Protein AF-A0A935MDU5-F1 (afdb_monomer_lite)

Structure (mmCIF, N/CA/C/O backbone):
data_AF-A0A935MDU5-F1
#
_entry.id   AF-A0A935MDU5-F1
#
loop_
_atom_site.group_PDB
_atom_site.id
_atom_site.type_symbol
_atom_site.label_atom_id
_atom_site.label_alt_id
_atom_site.label_comp_id
_atom_site.label_asym_id
_atom_site.label_entity_id
_atom_site.label_seq_id
_atom_site.pdbx_PDB_ins_code
_atom_site.Cartn_x
_atom_site.Cartn_y
_atom_site.Cartn_z
_atom_site.occupancy
_atom_site.B_iso_or_equiv
_atom_site.auth_seq_id
_atom_site.auth_comp_id
_atom_site.auth_asym_id
_atom_site.auth_atom_id
_atom_site.pdbx_PDB_model_num
ATOM 1 N N . MET A 1 1 ? -14.062 7.309 12.096 1.00 56.00 1 MET A N 1
ATOM 2 C CA . MET A 1 1 ? -12.662 7.739 11.830 1.00 56.00 1 MET A CA 1
ATOM 3 C C . MET A 1 1 ? -11.862 8.082 13.084 1.00 56.00 1 MET A C 1
ATOM 5 O O . MET A 1 1 ? -10.751 7.587 13.185 1.00 56.00 1 MET A O 1
ATOM 9 N N . LYS A 1 2 ? -12.372 8.882 14.040 1.00 57.62 2 LYS A N 1
ATOM 10 C CA . LYS A 1 2 ? -11.617 9.227 15.269 1.00 57.62 2 LYS A CA 1
ATOM 11 C C . LYS A 1 2 ? -11.141 8.004 16.074 1.00 57.62 2 LYS A C 1
ATOM 13 O O . LYS A 1 2 ? -10.006 8.006 16.520 1.00 57.62 2 LYS A O 1
ATOM 18 N N . GLU A 1 3 ? -11.947 6.948 16.203 1.00 61.06 3 GLU A N 1
ATOM 19 C CA . GLU A 1 3 ? -11.527 5.715 16.900 1.00 61.06 3 GLU A CA 1
ATOM 20 C C . GLU A 1 3 ? -10.450 4.918 16.155 1.00 61.06 3 GLU A C 1
ATOM 22 O O . GLU A 1 3 ? -9.473 4.493 16.764 1.00 61.06 3 GLU A O 1
ATOM 27 N N . LEU A 1 4 ? -10.575 4.770 14.832 1.00 59.94 4 LEU A N 1
ATOM 28 C CA . LEU A 1 4 ? -9.523 4.187 13.987 1.00 59.94 4 LEU A CA 1
ATOM 29 C C . LEU A 1 4 ? -8.201 4.955 14.125 1.00 59.94 4 LEU A C 1
ATOM 31 O O . LEU A 1 4 ? -7.141 4.348 14.256 1.00 59.94 4 LEU A O 1
ATOM 35 N N . LEU A 1 5 ? -8.283 6.289 14.166 1.00 63.31 5 LEU A N 1
ATOM 36 C CA . LEU A 1 5 ? -7.147 7.189 14.372 1.00 63.31 5 LEU A CA 1
ATOM 37 C C . LEU A 1 5 ? -6.601 7.177 15.817 1.00 63.31 5 LEU A C 1
ATOM 39 O O . LEU A 1 5 ? -5.484 7.633 16.058 1.00 63.31 5 LEU A O 1
ATOM 43 N N . ASN A 1 6 ? -7.348 6.635 16.781 1.00 66.25 6 ASN A N 1
ATOM 44 C CA . ASN A 1 6 ? -6.879 6.466 18.157 1.00 66.25 6 ASN A CA 1
ATOM 45 C C . ASN A 1 6 ? -6.051 5.186 18.333 1.00 66.25 6 ASN A C 1
ATOM 47 O O . ASN A 1 6 ? -5.272 5.089 19.285 1.00 66.25 6 ASN A O 1
ATOM 51 N N . ASN A 1 7 ? -6.149 4.224 17.406 1.00 80.31 7 ASN A N 1
ATOM 52 C CA . ASN A 1 7 ? -5.295 3.041 17.405 1.00 80.31 7 ASN A CA 1
ATOM 53 C C . ASN A 1 7 ? -3.917 3.373 16.808 1.00 80.31 7 ASN A C 1
ATOM 55 O O . ASN A 1 7 ? -3.585 3.016 15.676 1.00 80.31 7 ASN A O 1
ATOM 59 N N . LYS A 1 8 ? -3.095 4.062 17.611 1.00 83.44 8 LYS A N 1
ATOM 60 C CA . LYS A 1 8 ? -1.743 4.517 17.240 1.00 83.44 8 LYS A CA 1
ATOM 61 C C . LYS A 1 8 ? -0.865 3.388 16.692 1.00 83.44 8 LYS A C 1
ATOM 63 O O . LYS A 1 8 ? -0.049 3.627 15.808 1.00 83.44 8 LYS A O 1
ATOM 68 N N . LYS A 1 9 ? -1.047 2.159 17.190 1.00 86.62 9 LYS A N 1
ATOM 69 C CA . LYS A 1 9 ? -0.306 0.979 16.728 1.00 86.62 9 LYS A CA 1
ATOM 70 C C . LYS A 1 9 ? -0.678 0.615 15.291 1.00 86.62 9 LYS A C 1
ATOM 72 O O . LYS A 1 9 ? 0.214 0.418 14.476 1.00 86.62 9 LYS A O 1
ATOM 77 N N . LEU A 1 10 ? -1.972 0.568 14.974 1.00 87.12 10 LEU A N 1
ATOM 78 C CA . LEU A 1 10 ? -2.453 0.267 13.622 1.00 87.12 10 LEU A CA 1
ATOM 79 C C . LEU A 1 10 ? -1.993 1.324 12.610 1.00 87.12 10 LEU A C 1
ATOM 81 O O . LEU A 1 10 ? -1.511 0.980 11.535 1.00 87.12 10 LEU A O 1
ATOM 85 N N . ILE A 1 11 ? -2.076 2.601 12.986 1.00 88.31 11 ILE A N 1
ATOM 86 C CA . ILE A 1 11 ? -1.599 3.714 12.154 1.00 88.31 11 ILE A CA 1
ATOM 87 C C . ILE A 1 11 ? -0.093 3.615 11.927 1.00 88.31 11 ILE A C 1
ATOM 89 O O . ILE A 1 11 ? 0.353 3.755 10.796 1.00 88.31 11 ILE A O 1
ATOM 93 N N . GLY A 1 12 ? 0.690 3.332 12.972 1.00 91.50 12 GLY A N 1
ATOM 94 C CA . GLY A 1 12 ? 2.137 3.154 12.848 1.00 91.50 12 GLY A CA 1
ATOM 95 C C . GLY A 1 12 ? 2.509 2.011 11.900 1.00 91.50 12 GLY A C 1
ATOM 96 O O . GLY A 1 12 ? 3.385 2.180 11.055 1.00 91.50 12 GLY A O 1
ATOM 97 N N . VAL A 1 13 ? 1.800 0.880 11.983 1.00 93.00 13 VAL A N 1
ATOM 98 C CA . VAL A 1 13 ? 1.982 -0.254 11.060 1.00 93.00 13 VAL A CA 1
ATOM 99 C C . VAL A 1 13 ? 1.638 0.144 9.625 1.00 93.00 13 VAL A C 1
ATOM 101 O O . VAL A 1 13 ? 2.408 -0.157 8.717 1.00 93.00 13 VAL A O 1
ATOM 104 N N . TYR A 1 14 ? 0.529 0.857 9.410 1.00 93.06 14 TYR A N 1
ATOM 105 C CA . TYR A 1 14 ? 0.151 1.307 8.071 1.00 93.06 14 TYR A CA 1
ATOM 106 C C . TYR A 1 14 ? 1.132 2.343 7.498 1.00 93.06 14 TYR A C 1
ATOM 108 O O . TYR A 1 14 ? 1.484 2.265 6.327 1.00 93.06 14 TYR A O 1
ATOM 116 N N . ILE A 1 15 ? 1.627 3.283 8.311 1.00 94.12 15 ILE A 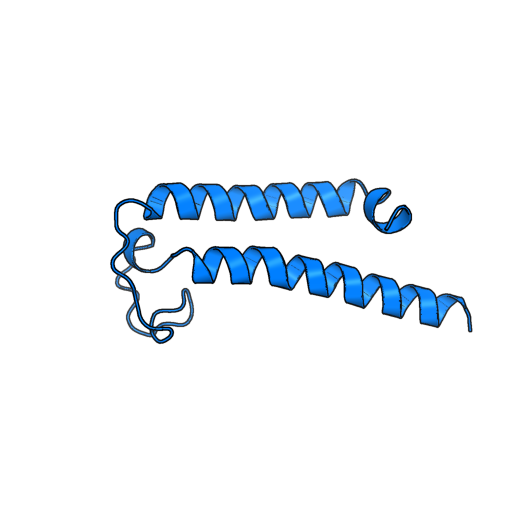N 1
ATOM 117 C CA . ILE A 1 15 ? 2.648 4.254 7.887 1.00 94.12 15 ILE A CA 1
ATOM 118 C C . ILE A 1 15 ? 3.932 3.534 7.475 1.00 94.12 15 ILE A C 1
ATOM 120 O O . ILE A 1 15 ? 4.500 3.854 6.432 1.00 94.12 15 ILE A O 1
ATOM 124 N N . LEU A 1 16 ? 4.384 2.554 8.262 1.00 96.31 16 LEU A N 1
ATOM 125 C CA . LEU A 1 16 ? 5.547 1.743 7.910 1.00 96.31 16 LEU A CA 1
ATOM 126 C C . LEU A 1 16 ? 5.319 0.999 6.586 1.00 96.31 16 LEU A C 1
ATOM 128 O O . LEU A 1 16 ? 6.167 1.064 5.700 1.00 96.31 16 LEU A O 1
ATOM 132 N N . TRP A 1 17 ? 4.157 0.360 6.432 1.00 96.19 17 TRP A N 1
ATOM 133 C CA . TRP A 1 17 ? 3.756 -0.338 5.208 1.00 96.19 17 TRP A CA 1
ATOM 134 C C . TRP A 1 17 ? 3.772 0.586 3.985 1.00 96.19 17 TRP A C 1
ATOM 136 O O . TRP A 1 17 ? 4.448 0.310 2.996 1.00 96.19 17 TRP A O 1
ATOM 146 N N . PHE A 1 18 ? 3.099 1.732 4.080 1.00 96.50 18 PHE A N 1
ATOM 147 C CA . PHE A 1 18 ? 3.074 2.747 3.032 1.00 96.50 18 PHE A CA 1
ATOM 148 C C . PHE A 1 18 ? 4.483 3.236 2.677 1.00 96.50 18 PHE A C 1
ATOM 150 O O . PHE A 1 18 ? 4.813 3.364 1.502 1.00 96.50 18 PHE A O 1
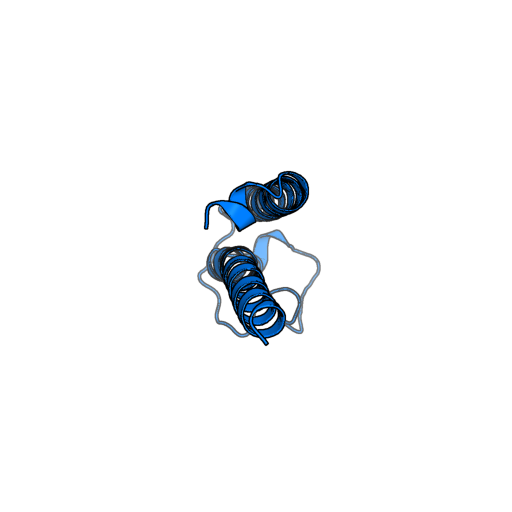ATOM 157 N N . THR A 1 19 ? 5.330 3.466 3.683 1.00 97.31 19 THR A N 1
ATOM 158 C CA . THR A 1 19 ? 6.707 3.940 3.486 1.00 97.31 19 THR A CA 1
ATOM 159 C C . THR A 1 19 ? 7.544 2.916 2.722 1.00 97.31 19 THR A C 1
ATOM 161 O O . THR A 1 19 ? 8.274 3.295 1.811 1.00 97.31 19 THR A O 1
ATOM 164 N N . ILE A 1 20 ? 7.408 1.624 3.035 1.00 96.12 20 ILE A N 1
ATOM 165 C CA . ILE A 1 20 ? 8.081 0.543 2.300 1.00 96.12 20 ILE A CA 1
ATOM 166 C C . ILE A 1 20 ? 7.670 0.573 0.824 1.00 96.12 20 ILE A C 1
ATOM 168 O O . ILE A 1 20 ? 8.529 0.627 -0.053 1.00 96.12 20 ILE A O 1
ATOM 172 N N . HIS A 1 21 ? 6.367 0.610 0.544 1.00 94.81 21 HIS A N 1
ATOM 173 C CA . HIS A 1 21 ? 5.854 0.650 -0.826 1.00 94.81 21 HIS A CA 1
ATOM 174 C C . HIS A 1 21 ? 6.253 1.926 -1.578 1.00 94.81 21 HIS A C 1
ATOM 176 O O . HIS A 1 21 ? 6.510 1.871 -2.781 1.00 94.81 21 HIS A O 1
ATOM 182 N N . LEU A 1 22 ? 6.355 3.059 -0.881 1.00 95.19 22 LEU A N 1
ATOM 183 C CA . LEU A 1 22 ? 6.832 4.316 -1.452 1.00 95.19 22 LEU A CA 1
ATOM 184 C C . LEU A 1 22 ? 8.320 4.243 -1.816 1.00 95.19 22 LEU A C 1
ATOM 186 O O . LEU A 1 22 ? 8.699 4.675 -2.900 1.00 95.19 22 LEU A O 1
ATOM 190 N N . ILE A 1 23 ? 9.158 3.674 -0.944 1.00 94.19 23 ILE A N 1
ATOM 191 C CA . ILE A 1 23 ? 10.586 3.465 -1.227 1.00 94.19 23 ILE A CA 1
ATOM 192 C C . ILE A 1 23 ? 10.754 2.566 -2.454 1.00 94.19 23 ILE A C 1
ATOM 194 O O . ILE A 1 23 ? 11.531 2.905 -3.344 1.00 94.19 23 ILE A O 1
ATOM 198 N N . ILE A 1 24 ? 10.004 1.460 -2.531 1.00 91.06 24 ILE A N 1
ATOM 199 C CA . ILE A 1 24 ? 10.035 0.561 -3.693 1.00 91.06 24 ILE A CA 1
ATOM 200 C C . ILE A 1 24 ? 9.649 1.336 -4.957 1.00 91.06 24 ILE A C 1
ATOM 202 O O . ILE A 1 24 ? 10.413 1.317 -5.918 1.00 91.06 24 ILE A O 1
ATOM 206 N N . LEU A 1 25 ? 8.541 2.088 -4.932 1.00 91.69 25 LEU A N 1
ATOM 207 C CA . LEU A 1 25 ? 8.103 2.890 -6.078 1.00 91.69 25 LEU A CA 1
ATOM 208 C C . LEU A 1 25 ? 9.177 3.887 -6.535 1.00 91.69 25 LEU A C 1
ATOM 210 O O . LEU A 1 25 ? 9.411 4.021 -7.729 1.00 91.69 25 LEU A O 1
ATOM 214 N N . ILE A 1 26 ? 9.837 4.582 -5.604 1.00 90.69 26 ILE A N 1
ATOM 215 C CA . ILE A 1 26 ? 10.891 5.555 -5.929 1.00 90.69 26 ILE A CA 1
ATOM 216 C C . ILE A 1 26 ? 12.083 4.863 -6.599 1.00 90.69 26 ILE A C 1
ATOM 218 O O . ILE A 1 26 ? 12.618 5.382 -7.577 1.00 90.69 26 ILE A O 1
ATOM 222 N N . ILE A 1 27 ? 12.487 3.692 -6.098 1.00 88.56 27 ILE A N 1
ATOM 2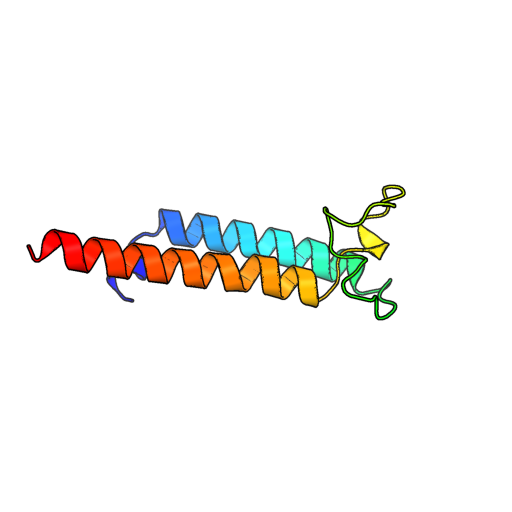23 C CA . ILE A 1 27 ? 13.590 2.910 -6.673 1.00 88.56 27 ILE A CA 1
ATOM 224 C C . ILE A 1 27 ? 13.237 2.424 -8.086 1.00 88.56 27 ILE A C 1
ATOM 226 O O . ILE A 1 27 ? 14.107 2.410 -8.956 1.00 88.56 27 ILE A O 1
ATOM 230 N N . THR A 1 28 ? 11.979 2.051 -8.336 1.00 85.56 28 THR A N 1
ATOM 231 C CA . THR A 1 28 ? 11.537 1.517 -9.635 1.00 85.56 28 THR A CA 1
ATOM 232 C C . THR A 1 28 ? 11.080 2.591 -10.626 1.00 85.56 28 THR A C 1
ATOM 234 O O . THR A 1 28 ? 10.919 2.306 -11.811 1.00 85.56 28 THR A O 1
ATOM 237 N N . TRP A 1 29 ? 10.896 3.842 -10.188 1.00 81.75 29 TRP A N 1
ATOM 238 C CA . TRP A 1 29 ? 10.330 4.924 -11.006 1.00 81.75 29 TRP A CA 1
ATOM 239 C C . TRP A 1 29 ? 11.125 5.200 -12.293 1.00 81.75 29 TRP A C 1
ATOM 241 O O . TRP A 1 29 ? 10.550 5.516 -13.331 1.00 81.75 29 TRP A O 1
ATOM 251 N N . GLY A 1 30 ? 12.452 5.049 -12.249 1.00 71.88 30 GLY A N 1
ATOM 252 C CA . GLY A 1 30 ? 13.338 5.296 -13.394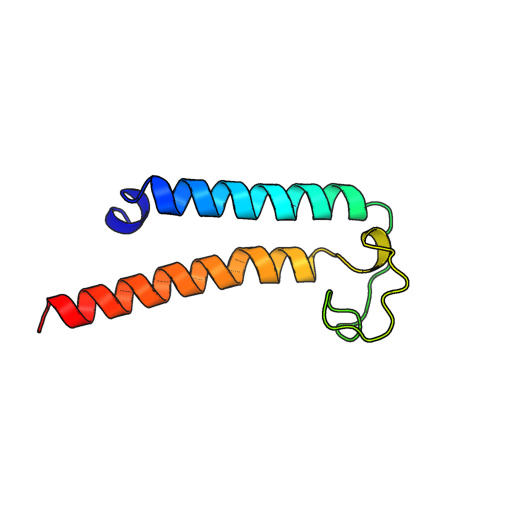 1.00 71.88 30 GLY A CA 1
ATOM 253 C C . GLY A 1 30 ? 13.339 4.203 -14.470 1.00 71.88 30 GLY A C 1
ATOM 254 O O . GLY A 1 30 ? 13.805 4.448 -15.580 1.00 71.88 30 GLY A O 1
ATOM 255 N N . SER A 1 31 ? 12.823 3.010 -14.170 1.00 68.56 31 SER A N 1
ATOM 256 C CA . SER A 1 31 ? 12.779 1.848 -15.075 1.00 68.56 31 SER A CA 1
ATOM 257 C C . SER A 1 31 ? 11.387 1.592 -15.664 1.00 68.56 31 SER A C 1
ATOM 259 O O . SER A 1 31 ? 11.171 0.567 -16.320 1.00 68.56 31 SER A O 1
ATOM 261 N N . GLN A 1 32 ? 10.444 2.521 -15.463 1.00 62.84 32 GLN A N 1
ATOM 262 C CA . GLN A 1 32 ? 9.053 2.364 -15.877 1.00 62.84 32 GLN A CA 1
ATOM 263 C C . GLN A 1 32 ? 8.892 2.449 -17.400 1.00 62.84 32 GLN A C 1
ATOM 265 O O . GLN A 1 32 ? 8.842 3.515 -18.008 1.00 62.84 32 GLN A O 1
ATOM 270 N N . SER A 1 33 ? 8.756 1.280 -18.015 1.00 62.69 33 SER A N 1
ATOM 271 C CA . SER A 1 33 ? 7.946 1.115 -19.223 1.00 62.69 33 SER A CA 1
ATOM 272 C C . SER A 1 33 ? 6.522 0.813 -18.758 1.00 62.69 33 SER A C 1
ATOM 274 O O . SER A 1 33 ? 6.357 0.076 -17.792 1.00 62.69 33 SER A O 1
ATOM 276 N N . TYR A 1 34 ? 5.501 1.387 -19.396 1.00 57.81 34 TYR A N 1
ATOM 277 C CA . TYR A 1 34 ? 4.100 1.074 -19.085 1.00 57.81 34 TYR A CA 1
ATOM 278 C C . TYR A 1 34 ? 3.880 -0.429 -19.323 1.00 57.81 34 TYR A C 1
ATOM 280 O O . TYR A 1 34 ? 4.060 -0.891 -20.453 1.00 57.81 34 TYR A O 1
ATOM 288 N N . ARG A 1 35 ? 3.562 -1.206 -18.281 1.00 62.84 35 ARG A N 1
ATOM 289 C CA . ARG A 1 35 ? 3.413 -2.666 -18.386 1.00 62.84 35 ARG A CA 1
ATOM 290 C C . ARG A 1 35 ? 1.955 -3.076 -18.240 1.00 62.84 35 ARG A C 1
ATOM 292 O O . ARG A 1 35 ? 1.176 -2.456 -17.527 1.00 62.84 35 ARG A O 1
ATOM 299 N N . SER A 1 36 ? 1.569 -4.102 -18.996 1.00 63.53 36 SER A N 1
ATOM 300 C CA . SER A 1 36 ? 0.229 -4.683 -18.915 1.00 63.53 36 SER A CA 1
ATOM 301 C C . SER A 1 36 ? 0.013 -5.334 -17.547 1.00 63.53 36 SER A C 1
ATOM 303 O O . SER A 1 36 ? 0.964 -5.803 -16.921 1.00 63.53 36 SER A O 1
ATOM 305 N N . ALA A 1 37 ? -1.253 -5.442 -17.130 1.00 64.50 37 ALA A N 1
ATOM 306 C CA . ALA A 1 37 ? -1.669 -6.093 -15.882 1.00 64.50 37 ALA A CA 1
ATOM 307 C C . ALA A 1 37 ? -1.187 -7.555 -15.733 1.00 64.50 37 ALA A C 1
ATOM 309 O O . ALA A 1 37 ? -1.180 -8.097 -14.633 1.00 64.50 37 ALA A O 1
ATOM 310 N N . GLU A 1 38 ? -0.746 -8.190 -16.821 1.00 66.25 38 GLU A N 1
ATOM 311 C CA . GLU A 1 38 ? -0.116 -9.517 -16.822 1.00 66.25 38 GLU A CA 1
ATOM 312 C C . GLU A 1 38 ? 1.234 -9.541 -16.077 1.00 66.25 38 GLU A C 1
ATOM 314 O O . GLU A 1 38 ? 1.718 -10.613 -15.719 1.00 66.25 38 GLU A O 1
ATOM 319 N N . ASN A 1 39 ? 1.822 -8.368 -15.808 1.00 71.69 39 ASN A N 1
ATOM 320 C CA . ASN A 1 39 ? 3.091 -8.200 -15.098 1.00 71.69 39 ASN A CA 1
ATOM 321 C C . ASN A 1 39 ? 2.937 -7.819 -13.616 1.00 71.69 39 ASN A C 1
ATOM 323 O O . ASN A 1 39 ? 3.919 -7.414 -12.996 1.00 71.69 39 ASN A O 1
ATOM 327 N N . PHE A 1 40 ? 1.743 -7.989 -13.038 1.00 75.44 40 PHE A N 1
ATOM 328 C CA . PHE A 1 40 ? 1.476 -7.614 -11.652 1.00 75.44 40 PHE A CA 1
ATOM 329 C C . PHE A 1 40 ? 2.368 -8.384 -10.667 1.00 75.44 40 PHE A C 1
ATOM 331 O O . PHE A 1 40 ? 2.219 -9.597 -10.480 1.00 75.44 40 PHE A O 1
ATOM 338 N N . TRP A 1 41 ? 3.300 -7.697 -10.007 1.00 77.50 41 TRP A N 1
ATOM 339 C CA . TRP A 1 41 ? 4.155 -8.324 -8.998 1.00 77.50 41 TRP A CA 1
ATOM 340 C C . TRP A 1 41 ? 3.364 -8.668 -7.731 1.00 77.50 41 TRP A C 1
ATOM 342 O O . TRP A 1 41 ? 2.577 -7.833 -7.285 1.00 77.50 41 TRP A O 1
ATOM 352 N N . PRO A 1 42 ? 3.587 -9.832 -7.083 1.00 74.25 42 PRO A N 1
ATOM 353 C CA . PRO A 1 42 ? 4.528 -10.903 -7.437 1.00 74.25 42 PRO A CA 1
ATOM 354 C C . PRO A 1 42 ? 3.916 -12.049 -8.255 1.00 74.25 42 PRO A C 1
ATOM 356 O O . PRO A 1 42 ? 4.501 -13.126 -8.322 1.00 74.25 42 PRO A O 1
ATOM 359 N N . PHE A 1 43 ? 2.736 -11.860 -8.841 1.00 74.44 43 PHE A N 1
ATOM 360 C CA . PHE A 1 43 ? 1.957 -12.940 -9.454 1.00 74.44 43 PHE A CA 1
ATOM 361 C C . PHE A 1 43 ? 2.278 -13.181 -10.938 1.00 74.44 43 PHE A C 1
ATOM 363 O O . PHE A 1 43 ? 1.847 -14.188 -11.498 1.00 74.44 43 PHE A O 1
ATOM 370 N N . ALA A 1 44 ? 3.052 -12.300 -11.573 1.00 67.38 44 ALA A N 1
ATOM 371 C CA . ALA A 1 44 ? 3.498 -12.464 -12.952 1.00 67.38 44 ALA A CA 1
ATOM 372 C C . ALA A 1 44 ? 4.564 -13.565 -13.109 1.00 67.38 44 ALA A C 1
ATOM 374 O O . ALA A 1 44 ? 5.608 -13.552 -12.455 1.00 67.38 44 ALA A O 1
ATOM 375 N N . GLY A 1 45 ? 4.301 -14.511 -14.017 1.00 56.84 45 GLY A N 1
ATOM 376 C CA . GLY A 1 45 ? 5.003 -15.796 -14.152 1.00 56.84 45 GLY A CA 1
ATOM 377 C C . GLY A 1 45 ? 6.434 -15.773 -14.705 1.00 56.84 45 GLY A C 1
ATOM 378 O O . GLY A 1 45 ? 7.036 -16.834 -14.838 1.00 56.84 45 GLY A O 1
ATOM 379 N N . SER A 1 46 ? 7.012 -14.611 -15.004 1.00 57.47 46 SER A N 1
ATOM 380 C CA . SER A 1 46 ? 8.407 -14.494 -15.452 1.00 57.47 46 SER A CA 1
ATOM 381 C C . SER A 1 46 ? 9.116 -13.361 -14.716 1.00 57.47 46 SER A C 1
ATOM 383 O O . SER A 1 46 ? 9.571 -12.382 -15.308 1.00 57.47 46 SER A O 1
ATOM 385 N N . TYR A 1 47 ? 9.176 -13.471 -13.392 1.00 55.88 47 TYR A N 1
ATOM 386 C CA . TYR A 1 47 ? 10.026 -12.607 -12.587 1.00 55.88 47 TYR A CA 1
ATOM 387 C C . TYR A 1 47 ? 11.467 -13.118 -12.659 1.00 55.88 47 TYR A C 1
ATOM 389 O O . TYR A 1 47 ? 11.883 -13.953 -11.862 1.00 55.88 47 TYR A O 1
ATOM 397 N N . GLU A 1 48 ? 12.262 -12.596 -13.593 1.00 59.50 48 GLU A N 1
ATOM 398 C CA . GLU A 1 48 ? 13.718 -12.830 -13.643 1.00 59.50 48 GLU A CA 1
ATOM 399 C C . GLU A 1 48 ? 14.474 -12.092 -12.509 1.00 59.50 48 GLU A C 1
ATOM 401 O O . GLU A 1 48 ? 15.607 -11.654 -12.668 1.00 59.50 48 GLU A O 1
ATOM 406 N N . GLY A 1 49 ? 13.841 -11.917 -11.342 1.00 59.19 49 GLY A N 1
ATOM 407 C CA . GLY A 1 49 ? 14.451 -11.334 -10.142 1.00 59.19 49 GLY A CA 1
ATOM 408 C C . GLY A 1 49 ? 14.590 -9.808 -10.124 1.00 59.19 49 GLY A C 1
ATOM 409 O O . GLY A 1 49 ? 15.002 -9.262 -9.103 1.00 59.19 49 GLY A O 1
ATOM 410 N N . ASP A 1 50 ? 14.221 -9.097 -11.192 1.00 71.00 50 ASP A N 1
ATOM 411 C CA . ASP A 1 50 ? 14.380 -7.642 -11.252 1.00 71.00 50 ASP A CA 1
ATOM 412 C C . ASP A 1 50 ? 13.131 -6.897 -10.746 1.00 71.00 50 ASP A C 1
ATOM 414 O O . ASP A 1 50 ? 12.223 -6.554 -11.508 1.00 71.00 50 ASP A O 1
ATOM 418 N N . LEU A 1 51 ? 13.099 -6.626 -9.435 1.00 71.56 51 LEU A N 1
ATOM 419 C CA . LEU A 1 51 ? 12.051 -5.827 -8.786 1.00 71.56 51 LEU A CA 1
ATOM 420 C C . LEU A 1 51 ? 11.869 -4.458 -9.452 1.00 71.56 51 LEU A C 1
ATOM 422 O O . LEU A 1 51 ? 10.736 -3.992 -9.552 1.00 71.56 51 LEU A O 1
ATOM 426 N N . SER A 1 52 ? 12.950 -3.851 -9.962 1.00 69.56 52 SER A N 1
ATOM 427 C CA . SER A 1 52 ? 12.895 -2.536 -10.611 1.00 69.56 52 SER A CA 1
ATOM 428 C C . SER A 1 52 ? 12.019 -2.534 -11.863 1.00 69.56 52 SER A C 1
ATOM 430 O O . SER A 1 52 ? 11.469 -1.503 -12.244 1.00 69.56 52 SER A O 1
ATOM 432 N N . ARG A 1 53 ? 11.848 -3.695 -12.500 1.00 70.38 53 ARG A N 1
ATOM 433 C CA . ARG A 1 53 ? 11.138 -3.817 -13.771 1.00 70.38 53 ARG A CA 1
ATOM 434 C C . ARG A 1 53 ? 9.669 -4.166 -13.642 1.00 70.38 53 ARG A C 1
ATOM 436 O O . ARG A 1 53 ? 8.975 -4.058 -14.644 1.00 70.38 53 ARG A O 1
ATOM 443 N N . ALA A 1 54 ? 9.187 -4.605 -12.489 1.00 75.12 54 ALA A N 1
ATOM 444 C CA . ALA A 1 54 ? 7.810 -5.086 -12.410 1.00 75.12 54 ALA A CA 1
ATOM 445 C C . ALA A 1 54 ? 7.028 -4.628 -11.177 1.00 75.12 54 ALA A C 1
ATOM 447 O O . ALA A 1 54 ? 5.931 -5.110 -10.925 1.00 75.12 54 ALA A O 1
ATOM 448 N N . TYR A 1 55 ? 7.550 -3.622 -10.475 1.00 84.94 55 TYR A N 1
ATOM 449 C CA . TYR A 1 55 ? 6.760 -2.824 -9.550 1.00 84.94 55 TYR A CA 1
ATOM 450 C C . TYR A 1 55 ? 6.543 -1.418 -10.122 1.00 84.94 55 TYR A C 1
ATOM 452 O O . TYR A 1 55 ? 7.507 -0.660 -10.279 1.00 84.94 55 TYR A O 1
ATOM 460 N N . ASP A 1 56 ? 5.296 -1.052 -10.407 1.00 86.69 56 ASP A N 1
ATOM 461 C CA . ASP A 1 56 ? 4.907 0.257 -10.922 1.00 86.69 56 ASP A CA 1
ATOM 462 C C . ASP A 1 56 ? 3.864 0.971 -10.033 1.00 86.69 56 ASP A C 1
ATOM 464 O O . ASP A 1 56 ? 3.613 0.608 -8.876 1.00 86.69 56 ASP A O 1
ATOM 468 N N . LEU A 1 57 ? 3.330 2.095 -10.526 1.00 89.12 57 LEU A N 1
ATOM 469 C CA . LEU A 1 57 ? 2.355 2.905 -9.791 1.00 89.12 57 LEU A CA 1
ATOM 470 C C . LEU A 1 57 ? 1.072 2.119 -9.469 1.00 89.12 57 LEU A C 1
ATOM 472 O O . LEU A 1 57 ? 0.460 2.349 -8.427 1.00 89.12 57 LEU A O 1
ATOM 476 N N . THR A 1 58 ? 0.666 1.198 -10.337 1.00 89.69 58 THR A N 1
ATOM 477 C CA . THR A 1 58 ? -0.527 0.364 -10.178 1.00 89.69 58 THR A CA 1
ATOM 478 C C . THR A 1 58 ? -0.377 -0.568 -8.984 1.00 89.69 58 THR A C 1
ATOM 480 O O . THR A 1 58 ? -1.264 -0.587 -8.127 1.00 89.69 58 THR A O 1
ATOM 483 N N . GLU A 1 59 ? 0.752 -1.278 -8.860 1.00 90.38 59 GLU A N 1
ATOM 484 C CA . GLU A 1 59 ? 1.041 -2.106 -7.683 1.00 90.38 59 GLU A 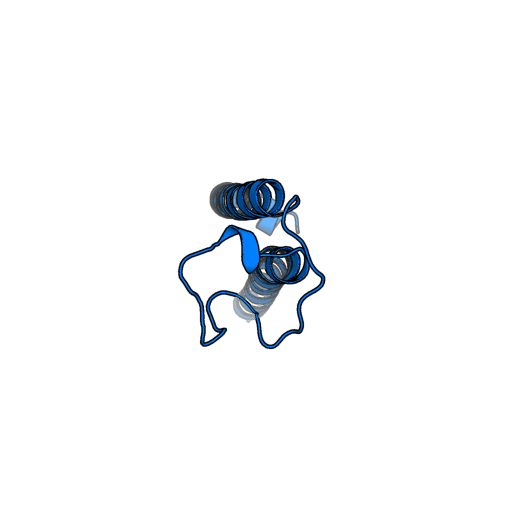CA 1
ATOM 485 C C . GLU A 1 59 ? 1.081 -1.248 -6.422 1.00 90.38 59 GLU A C 1
ATOM 487 O O . GLU A 1 59 ? 0.473 -1.606 -5.413 1.00 90.38 59 GLU A O 1
ATOM 492 N N . PHE A 1 60 ? 1.730 -0.082 -6.473 1.00 93.00 60 PHE A N 1
ATOM 493 C CA . PHE A 1 60 ? 1.755 0.835 -5.338 1.00 93.00 60 PHE A CA 1
ATOM 494 C C . PHE A 1 60 ? 0.353 1.225 -4.868 1.00 93.00 60 PHE A C 1
ATOM 496 O O . PHE A 1 60 ? 0.054 1.129 -3.675 1.00 93.00 60 PHE A O 1
ATOM 503 N N . LEU A 1 61 ? -0.526 1.639 -5.782 1.00 92.94 61 LEU A N 1
ATOM 504 C CA . LEU A 1 61 ? -1.896 2.008 -5.436 1.00 92.94 61 LEU A CA 1
ATOM 505 C C . LEU A 1 61 ? -2.668 0.805 -4.896 1.00 92.94 61 LEU A C 1
ATOM 507 O O . LEU A 1 61 ? -3.346 0.929 -3.878 1.00 92.94 61 LEU A O 1
ATOM 511 N N . PHE A 1 62 ? -2.525 -0.367 -5.512 1.00 92.69 62 PHE A N 1
ATOM 512 C CA . PHE A 1 62 ? -3.189 -1.583 -5.051 1.00 92.69 62 PHE A CA 1
ATOM 513 C C . PHE A 1 62 ? -2.763 -1.945 -3.623 1.00 92.69 62 PHE A C 1
ATOM 515 O O . PHE A 1 62 ? -3.606 -2.117 -2.740 1.00 92.69 62 PHE A O 1
ATOM 522 N N . TYR A 1 63 ? -1.455 -1.985 -3.366 1.00 93.44 63 TYR A N 1
ATOM 523 C CA . TYR A 1 63 ? -0.896 -2.358 -2.070 1.00 93.44 63 TYR A CA 1
ATOM 524 C C . TYR A 1 63 ? -1.077 -1.303 -0.981 1.00 93.44 63 TYR A C 1
ATOM 526 O O . TYR A 1 63 ? -0.959 -1.636 0.195 1.00 93.44 63 TYR A O 1
ATOM 534 N N . THR A 1 64 ? -1.380 -0.051 -1.318 1.00 95.31 64 THR A N 1
ATOM 535 C CA . THR A 1 64 ? -1.603 1.002 -0.314 1.00 95.31 64 THR A CA 1
ATOM 536 C C . THR A 1 64 ? -3.087 1.252 -0.067 1.00 95.31 64 THR A C 1
ATOM 538 O O . THR A 1 64 ? -3.520 1.287 1.082 1.00 95.31 64 THR A O 1
ATOM 541 N N . ILE A 1 65 ? -3.904 1.342 -1.117 1.00 94.62 65 ILE A N 1
ATOM 542 C CA . ILE A 1 65 ? -5.319 1.709 -1.014 1.00 94.62 65 ILE A CA 1
ATOM 543 C C . ILE A 1 65 ? -6.185 0.537 -0.537 1.00 94.62 65 ILE A C 1
ATOM 545 O O . ILE A 1 65 ? -7.052 0.731 0.320 1.00 94.62 65 ILE A O 1
ATOM 549 N N . ILE A 1 66 ? -5.966 -0.686 -1.039 1.00 93.81 66 ILE A N 1
ATOM 550 C CA . ILE A 1 66 ? -6.805 -1.832 -0.646 1.00 93.81 66 ILE A CA 1
ATOM 551 C C . ILE A 1 66 ? -6.698 -2.130 0.856 1.00 93.81 66 ILE A C 1
ATOM 553 O O . ILE A 1 66 ? -7.746 -2.251 1.498 1.00 93.81 66 ILE A O 1
ATOM 557 N N . PRO A 1 67 ? -5.502 -2.180 1.475 1.00 91.56 67 PRO A N 1
ATOM 558 C CA . PRO A 1 67 ? -5.404 -2.364 2.922 1.00 91.56 67 PRO A CA 1
ATOM 559 C C . PRO A 1 67 ? -6.129 -1.288 3.737 1.00 91.56 67 PRO A C 1
ATOM 561 O O . PRO A 1 67 ? -6.730 -1.614 4.760 1.00 91.56 67 PRO A O 1
ATOM 564 N N . VAL A 1 68 ? -6.149 -0.029 3.278 1.00 91.81 68 VAL A N 1
ATOM 565 C CA . VAL A 1 68 ? -6.925 1.041 3.934 1.00 91.81 68 VAL A CA 1
ATOM 566 C C . VAL A 1 68 ? -8.413 0.723 3.911 1.00 91.81 68 VAL A C 1
ATOM 568 O O . VAL A 1 68 ? -9.068 0.787 4.953 1.00 91.81 68 VAL A O 1
ATOM 571 N N . PHE A 1 69 ? -8.953 0.341 2.752 1.00 92.88 69 PHE A N 1
ATOM 572 C CA . PHE A 1 69 ? -10.364 -0.026 2.649 1.00 92.88 69 PHE A CA 1
ATOM 573 C C . PHE A 1 69 ? -10.711 -1.249 3.500 1.00 92.88 69 PHE A C 1
ATOM 575 O O . PHE A 1 69 ? -11.760 -1.250 4.142 1.00 92.88 69 PHE A O 1
ATOM 582 N N . LEU A 1 70 ? -9.827 -2.248 3.581 1.00 91.00 70 LEU A N 1
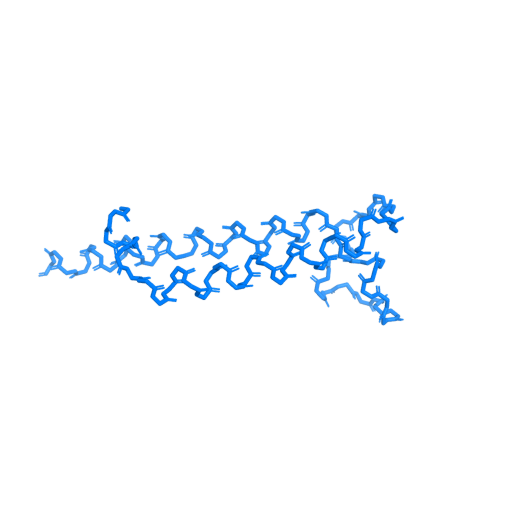ATOM 583 C CA . LEU A 1 70 ? -10.022 -3.408 4.456 1.00 91.00 70 LEU A CA 1
ATOM 584 C C . LEU A 1 70 ? -10.064 -3.011 5.936 1.00 91.00 70 LEU A C 1
ATOM 586 O O . LEU A 1 70 ? -10.961 -3.445 6.658 1.00 91.00 70 LEU A O 1
ATOM 590 N N . ILE A 1 71 ? -9.146 -2.150 6.386 1.00 89.31 71 ILE A N 1
ATOM 591 C CA . ILE A 1 71 ? -9.136 -1.625 7.760 1.00 89.31 71 ILE A CA 1
ATOM 592 C C . ILE A 1 71 ? -10.452 -0.901 8.074 1.00 89.31 71 ILE A C 1
ATOM 594 O O . ILE A 1 71 ? -11.048 -1.118 9.132 1.00 89.31 71 ILE A O 1
ATOM 598 N N . ILE A 1 72 ? -10.927 -0.065 7.148 1.00 89.25 72 ILE A N 1
ATOM 599 C CA . ILE A 1 72 ? -12.188 0.668 7.293 1.00 89.25 72 ILE A CA 1
ATOM 600 C C . ILE A 1 72 ? -13.380 -0.299 7.344 1.00 89.25 72 ILE A C 1
ATOM 602 O O . ILE A 1 72 ? -14.229 -0.172 8.226 1.00 89.25 72 ILE A O 1
ATOM 606 N N . ALA A 1 73 ? -13.437 -1.285 6.447 1.00 90.81 73 ALA A N 1
ATOM 607 C CA . ALA A 1 73 ? -14.521 -2.263 6.391 1.00 90.81 73 ALA A CA 1
ATOM 608 C C . ALA A 1 73 ? -14.608 -3.100 7.676 1.00 90.81 73 ALA A C 1
ATOM 610 O O . ALA A 1 73 ? -15.686 -3.236 8.253 1.00 90.81 73 ALA A O 1
ATOM 611 N N . ILE A 1 74 ? -13.473 -3.609 8.169 1.00 88.19 74 ILE A N 1
ATOM 612 C CA . ILE A 1 74 ? -13.413 -4.381 9.420 1.00 88.19 74 ILE A CA 1
ATOM 613 C C . ILE A 1 74 ? -13.903 -3.538 10.601 1.00 88.19 74 ILE A C 1
ATOM 615 O O . ILE A 1 74 ? -14.666 -4.034 11.430 1.00 88.19 74 ILE A O 1
ATOM 619 N N . HIS A 1 75 ? -13.514 -2.264 10.668 1.00 84.75 75 HIS A N 1
ATOM 620 C CA . HIS A 1 75 ? -13.966 -1.364 11.726 1.00 84.75 75 HIS A CA 1
ATOM 621 C C . HIS A 1 75 ? -15.489 -1.181 11.728 1.00 84.75 75 HIS A C 1
ATOM 623 O O . HIS A 1 75 ? -16.112 -1.297 12.783 1.00 84.75 75 HIS A O 1
ATOM 629 N N . PHE A 1 76 ? -16.101 -0.961 10.560 1.00 86.19 76 PHE A N 1
ATOM 630 C CA . PHE A 1 76 ? -17.559 -0.844 10.456 1.00 86.19 76 PHE A CA 1
ATOM 631 C C . PHE A 1 76 ? -18.282 -2.137 10.855 1.00 86.19 76 PHE A C 1
ATOM 633 O O . PHE A 1 76 ? -19.278 -2.091 11.577 1.00 86.19 76 PHE A O 1
ATOM 640 N N . LEU A 1 77 ? -17.760 -3.298 10.447 1.00 88.88 77 LEU A N 1
ATOM 641 C CA . LEU A 1 77 ? -18.328 -4.595 10.830 1.00 88.88 77 LEU A CA 1
ATOM 642 C C . LEU A 1 77 ? -18.254 -4.841 12.347 1.00 88.88 77 LEU A C 1
ATOM 644 O O . LEU A 1 77 ? -19.182 -5.404 12.926 1.00 88.88 77 LEU A O 1
ATOM 648 N N . GLN A 1 78 ? -17.175 -4.408 13.004 1.00 84.06 78 GLN A N 1
ATOM 649 C CA . GLN A 1 78 ? -17.021 -4.526 14.458 1.00 84.06 78 GLN A CA 1
ATOM 650 C C . GLN A 1 78 ? -17.980 -3.612 15.225 1.00 84.06 78 GLN A C 1
ATOM 652 O O . GLN A 1 78 ? -18.567 -4.057 16.209 1.00 84.06 78 GLN A O 1
ATOM 657 N N . GLN A 1 79 ? -18.181 -2.372 14.765 1.00 80.81 79 GLN A N 1
ATOM 658 C CA . GLN A 1 79 ? -19.166 -1.468 15.369 1.00 80.81 79 GLN A CA 1
ATOM 659 C C . GLN A 1 79 ? -20.578 -2.065 15.299 1.00 80.81 79 GLN A C 1
ATOM 661 O O . GLN A 1 79 ? -21.241 -2.172 16.325 1.00 80.81 79 GLN A O 1
ATOM 666 N N . SER A 1 80 ? -20.979 -2.593 14.137 1.00 78.75 80 SER A N 1
ATOM 667 C CA . SER A 1 80 ? -22.291 -3.235 13.967 1.00 78.75 80 SER A CA 1
ATOM 668 C C . SER A 1 80 ? -22.522 -4.443 14.888 1.00 78.75 80 SER A C 1
ATOM 670 O O . SER A 1 80 ? -23.662 -4.723 15.257 1.00 78.75 80 SER A O 1
ATOM 672 N N . LYS A 1 81 ? -21.463 -5.176 15.261 1.00 76.94 81 LYS A N 1
ATOM 673 C CA . LYS A 1 81 ? -21.558 -6.322 16.177 1.00 76.94 81 LYS A CA 1
ATOM 674 C C . LYS A 1 81 ? -21.670 -5.901 17.644 1.00 76.94 81 LYS A C 1
ATOM 676 O O . LYS A 1 81 ? -22.315 -6.607 18.402 1.00 76.94 81 LYS A O 1
ATOM 681 N N . ASN A 1 82 ? -21.044 -4.792 18.033 1.00 72.19 82 ASN A N 1
ATOM 682 C CA . ASN A 1 82 ? -21.072 -4.293 19.413 1.00 72.19 82 ASN A CA 1
ATOM 683 C C . ASN A 1 82 ? -22.383 -3.566 19.762 1.00 72.19 82 ASN A C 1
ATOM 685 O O . ASN A 1 82 ? -22.656 -3.337 20.936 1.00 72.19 82 ASN A O 1
ATOM 689 N N . GLU A 1 83 ? -23.175 -3.191 18.755 1.00 65.12 83 GLU A N 1
ATOM 690 C CA . GLU A 1 83 ? -24.501 -2.576 18.911 1.00 65.12 83 GLU A CA 1
ATOM 691 C C . GLU A 1 83 ? -25.649 -3.602 19.040 1.00 65.12 83 GLU A C 1
ATOM 693 O O . GLU A 1 83 ? -26.798 -3.202 19.227 1.00 65.12 83 GLU A O 1
ATOM 698 N N . LYS A 1 84 ? -25.361 -4.909 18.939 1.00 53.62 84 LYS A N 1
ATOM 699 C CA . LYS A 1 84 ? -26.316 -6.017 19.128 1.00 53.62 84 LYS A CA 1
ATOM 700 C C . LYS A 1 84 ? -26.042 -6.769 20.422 1.00 53.62 84 LYS A C 1
ATOM 702 O O . LYS A 1 84 ? -27.038 -7.183 21.051 1.00 53.62 84 LYS A O 1
#

pLDDT: mean 79.98, std 13.29, range [53.62, 97.31]

Foldseek 3Di:
DVVLVVPVVVVVVLVVQLVVLVVLQVLLVVQDDPDDPCLAPPPNPDCPPDSSNRRYPVNSCCSNVVVVVVSVVVVVVVVVVVVD

Radius of gyration: 16.52 Å; chains: 1; bounding box: 41×25×39 Å

Secondary structure (DSSP, 8-state):
-HHHHH-HHHHHHHHHHHHHHHHHHHHHGGG-----GGG-TTT-S---S-HHHH--HHHHHHHHHHHHHHHHHHHHHHHHHHT-

Sequence (84 aa):
MKELLNNKKLIGVYILWFTIHLIILIITWGSQSYRSAENFWPFAGSYEGDLSRAYDLTEFLFYTIIPVFLIIAIHFLQQSKNEK